Protein AF-X1E3G0-F1 (afdb_monomer_lite)

InterPro domains:
  IPR021144 Un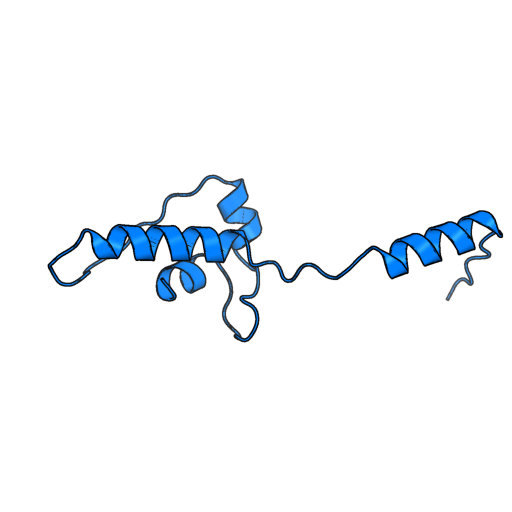characterised protein family UPF0597 [PTHR30501] (8-83)

Radius of gyration: 19.99 Å; chains: 1; bounding box: 34×23×63 Å

Foldseek 3Di:
DDDDDDDPVRVVVVVVCVVPDDDDQQCVLLQVLLVVLVVVVVVDPDDDDDDDDDDDPVSQVSQAAHDDPPDRDGGNVVSNVND

Secondary structure (DSSP, 8-state):
-------HHHHHHHHHHHHH-------HHHHHHHHHHHHHHTT--S----------HHHHHHHTTPBPTTSS-BHHHHHHHH-

Organism: NCBI:txid412755

Structure (mmCIF, N/CA/C/O backbone):
data_AF-X1E3G0-F1
#
_entry.id   AF-X1E3G0-F1
#
loop_
_atom_site.group_PDB
_atom_site.id
_atom_site.type_symbol
_atom_site.label_atom_id
_atom_site.label_alt_id
_atom_site.label_comp_id
_atom_site.label_asym_id
_atom_site.label_entity_id
_atom_site.label_seq_id
_atom_site.pdbx_PDB_ins_code
_atom_site.Cartn_x
_atom_site.Cartn_y
_atom_site.Cartn_z
_atom_site.occupancy
_atom_site.B_iso_or_equiv
_atom_site.auth_seq_id
_atom_site.auth_comp_id
_atom_site.auth_asym_id
_atom_site.auth_atom_id
_atom_site.pdbx_PDB_model_num
ATOM 1 N N . MET A 1 1 ? 5.493 -11.656 -36.853 1.00 44.06 1 MET A N 1
ATOM 2 C CA . MET A 1 1 ? 6.153 -10.632 -36.019 1.00 44.06 1 MET A CA 1
ATOM 3 C C . MET A 1 1 ? 6.801 -9.662 -36.978 1.00 44.06 1 MET A C 1
ATOM 5 O O . MET A 1 1 ? 7.621 -10.111 -37.765 1.00 44.06 1 MET A O 1
ATOM 9 N N . GLU A 1 2 ? 6.375 -8.401 -36.997 1.00 55.16 2 GLU A N 1
ATOM 10 C CA . GLU A 1 2 ? 7.083 -7.370 -37.763 1.00 55.16 2 GLU A CA 1
ATOM 11 C C . GLU A 1 2 ? 8.432 -7.104 -37.093 1.00 55.16 2 GLU A C 1
ATOM 13 O O . GLU A 1 2 ? 8.488 -6.755 -35.913 1.00 55.16 2 GLU A O 1
ATOM 18 N N . GLU A 1 3 ? 9.525 -7.296 -37.829 1.00 62.31 3 GLU A N 1
ATOM 19 C CA . GLU A 1 3 ? 10.817 -6.754 -37.422 1.00 62.31 3 GLU A CA 1
ATOM 20 C C . GLU A 1 3 ? 10.776 -5.238 -37.597 1.00 62.31 3 GLU A C 1
ATOM 22 O O . GLU A 1 3 ? 10.727 -4.709 -38.706 1.00 62.31 3 GLU A O 1
ATOM 27 N N . MET A 1 4 ? 10.786 -4.528 -36.474 1.00 71.75 4 MET A N 1
ATOM 28 C CA . MET A 1 4 ? 10.886 -3.079 -36.464 1.00 71.75 4 MET A CA 1
ATOM 29 C C . MET A 1 4 ? 12.334 -2.688 -36.799 1.00 71.75 4 MET A C 1
ATOM 31 O O . MET A 1 4 ? 13.236 -2.837 -35.970 1.00 71.75 4 MET A O 1
ATOM 35 N N . ILE A 1 5 ? 12.575 -2.214 -38.025 1.00 81.88 5 ILE A N 1
ATOM 36 C CA . ILE A 1 5 ? 13.893 -1.717 -38.441 1.00 81.88 5 ILE A CA 1
ATOM 37 C C . ILE A 1 5 ? 14.129 -0.362 -37.767 1.00 81.88 5 ILE A C 1
ATOM 39 O O . ILE A 1 5 ? 13.632 0.666 -38.216 1.00 81.88 5 ILE A O 1
ATOM 43 N N . LEU A 1 6 ? 14.882 -0.381 -36.666 1.00 84.69 6 LEU A N 1
ATOM 44 C CA . LEU A 1 6 ? 15.286 0.817 -35.930 1.00 84.69 6 LEU A CA 1
ATOM 45 C C . LEU A 1 6 ? 16.582 1.398 -36.506 1.00 84.69 6 LEU A C 1
ATOM 47 O O . LEU A 1 6 ? 17.566 0.670 -36.698 1.00 84.69 6 LEU A O 1
ATOM 51 N N . ASP A 1 7 ? 16.612 2.712 -36.718 1.00 92.88 7 ASP A N 1
ATOM 52 C CA . ASP A 1 7 ? 17.841 3.432 -37.043 1.00 92.88 7 ASP A CA 1
ATOM 53 C C . ASP A 1 7 ? 18.809 3.485 -35.842 1.00 92.88 7 ASP A C 1
ATOM 55 O O . ASP A 1 7 ? 18.485 3.100 -34.713 1.00 92.88 7 ASP A O 1
ATOM 59 N N . LYS A 1 8 ? 20.041 3.949 -36.085 1.00 93.56 8 LYS A N 1
ATOM 60 C CA . LYS A 1 8 ? 21.095 4.000 -35.061 1.00 93.56 8 LYS A CA 1
ATOM 61 C C . LYS A 1 8 ? 20.678 4.798 -33.816 1.00 93.56 8 LYS A C 1
ATOM 63 O O . LYS A 1 8 ? 20.910 4.331 -32.705 1.00 93.56 8 LYS A O 1
ATOM 68 N N . ARG A 1 9 ? 20.042 5.960 -33.987 1.00 94.50 9 ARG A N 1
ATOM 69 C CA . ARG A 1 9 ? 19.612 6.814 -32.867 1.00 94.50 9 ARG A CA 1
ATOM 70 C C . ARG A 1 9 ? 18.471 6.165 -32.099 1.00 94.50 9 ARG A C 1
ATOM 72 O O . ARG A 1 9 ? 18.444 6.219 -30.875 1.00 94.50 9 ARG A O 1
ATOM 79 N N . GLN A 1 10 ? 17.545 5.521 -32.804 1.00 95.75 10 GLN A N 1
ATOM 80 C CA . GLN A 1 10 ? 16.444 4.801 -32.174 1.00 95.75 10 GLN A CA 1
ATOM 81 C C . GLN A 1 10 ? 16.942 3.623 -31.322 1.00 95.75 10 GLN A C 1
ATOM 83 O O . GLN A 1 10 ? 16.416 3.396 -30.234 1.00 95.75 10 GLN A O 1
ATOM 88 N N . LYS A 1 11 ? 17.987 2.909 -31.768 1.00 95.19 11 LYS A N 1
ATOM 89 C CA . LYS A 1 11 ? 18.643 1.853 -30.976 1.00 95.19 11 LYS A CA 1
ATOM 90 C C . LYS A 1 11 ? 19.306 2.407 -29.713 1.00 95.19 11 LYS A C 1
ATOM 92 O O . LYS A 1 11 ? 19.060 1.878 -28.634 1.00 95.19 11 LYS A O 1
ATOM 97 N N . GLU A 1 12 ? 20.070 3.493 -29.837 1.00 95.81 12 GLU A N 1
ATOM 98 C CA . GLU A 1 12 ? 20.728 4.160 -28.702 1.00 95.81 12 GLU A CA 1
ATOM 99 C C . GLU A 1 12 ? 19.705 4.658 -27.662 1.00 95.81 12 GLU A C 1
ATOM 101 O O . GLU A 1 12 ? 19.856 4.412 -26.465 1.00 95.81 12 GLU A O 1
ATOM 106 N N . LEU A 1 13 ? 18.612 5.293 -28.102 1.00 95.56 13 LEU A N 1
ATOM 107 C CA . LEU A 1 13 ? 17.537 5.747 -27.210 1.00 95.56 13 LEU A CA 1
ATOM 108 C C . LEU A 1 13 ? 16.822 4.581 -26.520 1.00 95.56 13 LEU A C 1
ATOM 110 O O . LEU A 1 13 ? 16.516 4.661 -25.331 1.00 95.56 13 LEU A O 1
ATOM 114 N N . LEU A 1 14 ? 16.569 3.487 -27.241 1.00 93.75 14 LEU A N 1
ATOM 115 C CA . LEU A 1 14 ? 15.933 2.307 -26.665 1.00 93.75 14 LEU A CA 1
ATOM 116 C C . LEU A 1 14 ? 16.820 1.644 -25.603 1.00 93.75 14 LEU A C 1
ATOM 118 O O . LEU A 1 14 ? 16.305 1.202 -24.577 1.00 93.75 14 LEU A O 1
ATOM 122 N N . GLU A 1 15 ? 18.136 1.592 -25.816 1.00 94.62 15 GLU A N 1
ATOM 123 C CA . GLU A 1 15 ? 19.083 1.115 -24.802 1.00 94.62 15 GLU A CA 1
ATOM 124 C C . GLU A 1 15 ? 19.097 2.015 -23.566 1.00 94.62 15 GLU A C 1
ATOM 126 O O . GLU A 1 15 ? 19.021 1.508 -22.448 1.00 94.62 15 GLU A O 1
ATOM 131 N N . LEU A 1 16 ? 19.102 3.339 -23.742 1.00 94.94 16 LEU A N 1
ATOM 132 C CA . LEU A 1 16 ? 19.013 4.280 -22.622 1.00 94.94 16 LEU A CA 1
ATOM 133 C C . LEU A 1 16 ? 17.730 4.080 -21.804 1.00 94.94 16 LEU A C 1
ATOM 135 O O . LEU A 1 16 ? 17.787 4.027 -20.576 1.00 94.94 16 LEU A O 1
ATOM 139 N N . LEU A 1 17 ? 16.583 3.911 -22.468 1.00 94.06 17 LEU A N 1
ATOM 140 C CA . LEU A 1 17 ? 15.309 3.649 -21.795 1.00 94.06 17 LEU A CA 1
ATOM 141 C C . LEU A 1 17 ? 15.326 2.309 -21.056 1.00 94.06 17 LEU A C 1
ATOM 143 O O . LEU A 1 17 ? 14.918 2.249 -19.901 1.00 94.06 17 LEU A O 1
ATOM 147 N N . ARG A 1 18 ? 15.839 1.241 -21.676 1.00 91.25 18 ARG A N 1
ATOM 148 C CA . ARG A 1 18 ? 15.964 -0.075 -21.024 1.00 91.25 18 ARG A CA 1
ATOM 149 C C . ARG A 1 18 ? 16.873 -0.032 -19.798 1.00 91.25 18 ARG A C 1
ATOM 151 O O . ARG A 1 18 ? 16.575 -0.689 -18.808 1.00 91.25 18 ARG A O 1
ATOM 158 N N . ASN A 1 19 ? 17.943 0.758 -19.853 1.00 92.81 19 ASN A N 1
ATOM 159 C CA . ASN A 1 19 ? 18.870 0.925 -18.736 1.00 92.81 19 ASN A CA 1
ATOM 160 C C . ASN A 1 19 ? 18.284 1.799 -17.613 1.00 92.81 19 ASN A C 1
ATOM 162 O O . ASN A 1 19 ? 18.609 1.595 -16.443 1.00 92.81 19 ASN A O 1
ATOM 166 N N . GLY A 1 20 ? 17.434 2.773 -17.957 1.00 91.06 20 GLY A N 1
ATOM 167 C CA . GLY A 1 20 ? 16.871 3.740 -17.011 1.00 91.06 20 GLY A CA 1
ATOM 168 C C . GLY A 1 20 ? 15.516 3.358 -16.409 1.00 91.06 20 GLY A C 1
ATOM 169 O O . GLY A 1 20 ? 15.176 3.835 -15.327 1.00 91.06 20 GLY A O 1
ATOM 170 N N . ILE A 1 21 ? 14.732 2.509 -17.075 1.00 91.94 21 ILE A N 1
ATOM 171 C CA . ILE A 1 21 ? 13.376 2.154 -16.646 1.00 91.94 21 ILE A CA 1
ATOM 172 C C . ILE A 1 21 ? 13.412 0.861 -15.837 1.00 91.94 21 ILE A C 1
ATOM 174 O O . ILE A 1 21 ? 13.756 -0.207 -16.340 1.00 91.94 21 ILE A O 1
ATOM 178 N N . LYS A 1 22 ? 12.979 0.948 -14.580 1.00 84.38 22 LYS A N 1
ATOM 179 C CA . LYS A 1 22 ? 12.709 -0.213 -13.728 1.00 84.38 22 LYS A CA 1
ATOM 180 C C . LYS A 1 22 ? 11.201 -0.357 -13.528 1.00 84.38 22 LYS A C 1
ATOM 182 O O . LYS A 1 22 ? 10.525 0.665 -13.395 1.00 84.38 22 LYS A O 1
ATOM 187 N N . PRO A 1 23 ? 10.661 -1.588 -13.476 1.00 80.75 23 PRO A N 1
ATOM 188 C CA . PRO A 1 23 ? 9.275 -1.801 -13.090 1.00 80.75 23 PRO A CA 1
ATOM 189 C C . PRO A 1 23 ? 9.005 -1.166 -11.727 1.00 80.75 23 PRO A C 1
ATOM 191 O O . PRO A 1 23 ? 9.719 -1.432 -10.757 1.00 80.75 23 PRO A O 1
ATOM 194 N N . ALA A 1 24 ? 7.980 -0.322 -11.659 1.00 81.00 24 ALA A N 1
ATOM 195 C CA . ALA A 1 24 ? 7.505 0.174 -10.383 1.00 81.00 24 ALA A CA 1
ATOM 196 C C . ALA A 1 24 ? 6.896 -0.993 -9.602 1.00 81.00 24 ALA A C 1
ATOM 198 O O . ALA A 1 24 ? 6.107 -1.771 -10.137 1.00 81.00 24 ALA A O 1
ATOM 199 N N . THR A 1 25 ? 7.250 -1.101 -8.327 1.00 78.69 25 THR A N 1
ATOM 200 C CA . THR A 1 25 ? 6.659 -2.087 -7.418 1.00 78.69 25 THR A CA 1
ATOM 201 C C . THR A 1 25 ? 5.217 -1.746 -7.061 1.00 78.69 25 THR A C 1
ATOM 203 O O . THR A 1 25 ? 4.465 -2.641 -6.697 1.00 78.69 25 THR A O 1
ATOM 206 N N . GLY A 1 26 ? 4.831 -0.471 -7.192 1.00 75.19 26 GLY A N 1
ATOM 207 C CA . GLY A 1 26 ? 3.473 -0.010 -6.942 1.00 75.19 26 GLY A CA 1
ATOM 208 C C . GLY A 1 26 ? 3.074 -0.213 -5.481 1.00 75.19 26 GLY A C 1
ATOM 209 O O . GLY A 1 26 ? 2.235 -1.038 -5.161 1.00 75.19 26 GLY A O 1
ATOM 210 N N . CYS A 1 27 ? 3.709 0.505 -4.563 1.00 86.44 27 CYS A N 1
ATOM 211 C CA . CYS A 1 27 ? 3.414 0.361 -3.136 1.00 86.44 27 CYS A CA 1
ATOM 212 C C . CYS A 1 27 ? 3.186 1.688 -2.422 1.00 86.44 27 CYS A C 1
ATOM 214 O O . CYS A 1 27 ? 2.940 1.689 -1.223 1.00 86.44 27 CYS A O 1
ATOM 216 N N . THR A 1 28 ? 3.229 2.805 -3.144 1.00 92.56 28 THR A N 1
ATOM 217 C CA . THR A 1 28 ? 3.149 4.141 -2.559 1.00 92.56 28 THR A CA 1
ATOM 218 C C . THR A 1 28 ? 1.827 4.358 -1.830 1.00 92.56 28 THR A C 1
ATOM 220 O O . THR A 1 28 ? 1.832 4.694 -0.649 1.00 92.56 28 THR A O 1
ATOM 223 N N . GLU A 1 29 ? 0.697 4.122 -2.495 1.00 95.88 29 GLU A N 1
ATOM 224 C CA . GLU A 1 29 ? -0.623 4.384 -1.926 1.00 95.88 29 GLU A CA 1
ATOM 225 C C . GLU A 1 29 ? -0.970 3.449 -0.751 1.00 95.88 29 GLU A C 1
ATOM 227 O O . GLU A 1 29 ? -1.358 3.965 0.299 1.00 95.88 29 GLU A O 1
ATOM 232 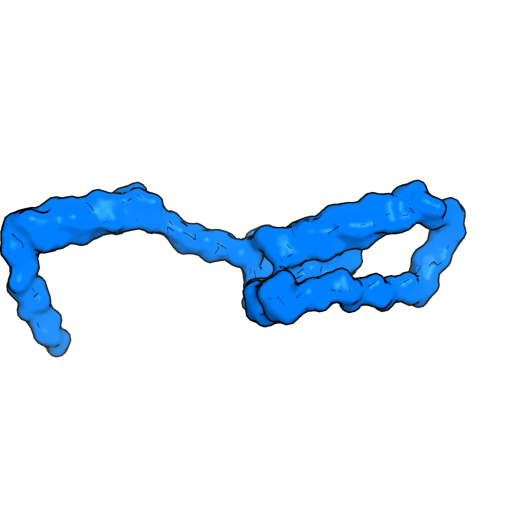N N . PRO A 1 30 ? -0.780 2.112 -0.825 1.00 95.12 30 PRO A N 1
ATOM 233 C CA . PRO A 1 30 ? -0.998 1.253 0.338 1.00 95.12 30 PRO A CA 1
ATOM 234 C C . PRO A 1 30 ? -0.076 1.578 1.516 1.00 95.12 30 PRO A C 1
ATOM 236 O O . PRO A 1 30 ? -0.529 1.515 2.654 1.00 95.12 30 PRO A O 1
ATOM 239 N N . ILE A 1 31 ? 1.190 1.948 1.269 1.00 94.06 31 ILE A N 1
ATOM 240 C CA . ILE A 1 31 ? 2.123 2.340 2.339 1.00 94.06 31 ILE A CA 1
ATOM 241 C C . ILE A 1 31 ? 1.680 3.650 2.993 1.00 94.06 31 ILE A C 1
ATOM 243 O O . ILE A 1 31 ? 1.759 3.769 4.212 1.00 94.06 31 ILE A O 1
ATOM 247 N N . ALA A 1 32 ? 1.186 4.618 2.218 1.00 95.50 32 ALA A N 1
ATOM 248 C CA . A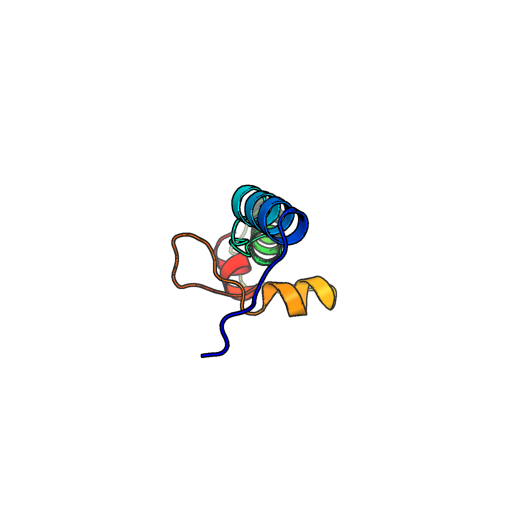LA A 1 32 ? 0.659 5.862 2.771 1.00 95.50 32 ALA A CA 1
ATOM 249 C C . ALA A 1 32 ? -0.526 5.601 3.717 1.00 95.50 32 ALA A C 1
ATOM 251 O O . ALA A 1 32 ? -0.576 6.168 4.807 1.00 95.50 32 ALA A O 1
ATOM 252 N N . VAL A 1 33 ? -1.439 4.700 3.333 1.00 96.75 33 VAL A N 1
ATOM 253 C CA . VAL A 1 33 ? -2.557 4.285 4.194 1.00 96.75 33 VAL A CA 1
ATOM 254 C C . VAL A 1 33 ? -2.060 3.542 5.435 1.00 96.75 33 VAL A C 1
ATOM 256 O O . VAL A 1 33 ? -2.465 3.902 6.535 1.00 96.75 33 VAL A O 1
ATOM 259 N N . ALA A 1 34 ? -1.148 2.576 5.287 1.00 96.06 34 ALA A N 1
ATOM 260 C CA . ALA A 1 34 ? -0.562 1.845 6.416 1.00 96.06 34 ALA A CA 1
ATOM 261 C C . ALA A 1 34 ? 0.087 2.794 7.434 1.00 96.06 34 ALA A C 1
ATOM 263 O O . ALA A 1 34 ? -0.127 2.691 8.636 1.00 96.06 34 ALA A O 1
ATOM 264 N N . TYR A 1 35 ? 0.852 3.772 6.948 1.00 96.88 35 TYR A N 1
ATOM 265 C CA . TYR A 1 35 ? 1.505 4.754 7.806 1.00 96.88 35 TYR A CA 1
ATOM 266 C C . TYR A 1 35 ? 0.497 5.632 8.558 1.00 96.88 35 TYR A C 1
ATOM 268 O O . TYR A 1 35 ? 0.667 5.887 9.751 1.00 96.88 35 TYR A O 1
ATOM 276 N N . ALA A 1 36 ? -0.571 6.070 7.886 1.00 97.00 36 ALA A N 1
ATOM 277 C CA . ALA A 1 36 ? -1.617 6.872 8.510 1.00 97.00 36 ALA A CA 1
ATOM 278 C C . ALA A 1 36 ? -2.356 6.097 9.612 1.00 97.00 36 ALA A C 1
ATOM 280 O O . ALA A 1 36 ? -2.597 6.643 10.689 1.00 97.00 36 ALA A O 1
ATOM 281 N N . VAL A 1 37 ? -2.683 4.827 9.364 1.00 96.88 37 VAL A N 1
ATOM 282 C CA . VAL A 1 37 ? -3.399 3.983 10.326 1.00 96.88 37 VAL A CA 1
ATOM 283 C C . VAL A 1 37 ? -2.503 3.622 11.517 1.00 96.88 37 VAL A C 1
ATOM 285 O O . VAL A 1 37 ? -2.942 3.799 12.654 1.00 96.88 37 VAL A O 1
ATOM 288 N N . ALA A 1 38 ? -1.231 3.273 11.293 1.00 96.75 38 ALA A N 1
ATOM 289 C CA . ALA A 1 38 ? -0.260 3.055 12.368 1.00 96.75 38 ALA A CA 1
ATOM 290 C C . ALA A 1 38 ? -0.118 4.295 13.267 1.00 96.75 38 ALA A C 1
ATOM 292 O O . ALA A 1 38 ? -0.195 4.199 14.492 1.00 96.75 38 ALA A O 1
ATOM 293 N N . THR A 1 39 ? 0.001 5.476 12.655 1.00 96.81 39 THR A N 1
ATOM 294 C CA . THR A 1 39 ? 0.099 6.753 13.381 1.00 96.81 39 THR A CA 1
ATOM 295 C C . THR A 1 39 ? -1.164 7.041 14.196 1.00 96.81 39 THR A C 1
ATOM 297 O O . THR A 1 39 ? -1.086 7.471 15.346 1.00 96.81 39 THR A O 1
ATOM 300 N N . ALA A 1 40 ? -2.349 6.797 13.627 1.00 95.25 40 ALA A N 1
ATOM 301 C CA . ALA A 1 40 ? -3.615 6.989 14.331 1.00 95.25 40 ALA A CA 1
ATOM 302 C C . ALA A 1 40 ? -3.766 6.012 15.507 1.00 95.25 40 ALA A C 1
ATOM 304 O O . ALA A 1 40 ? -4.220 6.404 16.581 1.00 95.25 40 ALA A O 1
ATOM 305 N N . LYS A 1 41 ? -3.341 4.758 15.326 1.00 95.00 41 LYS A N 1
ATOM 306 C CA . LYS A 1 41 ? -3.367 3.717 16.356 1.00 95.00 41 LYS A CA 1
ATOM 307 C C . LYS A 1 41 ? -2.514 4.078 17.571 1.00 95.00 41 LYS A C 1
ATOM 309 O O . LYS A 1 41 ? -2.936 3.797 18.686 1.00 95.00 41 LYS A O 1
ATOM 314 N N . GLU A 1 42 ? -1.375 4.748 17.386 1.00 95.38 42 GLU A N 1
ATOM 315 C CA . GLU A 1 42 ? -0.536 5.239 18.495 1.00 95.38 42 GLU A CA 1
ATOM 316 C C . GLU A 1 42 ? -1.254 6.250 19.406 1.00 95.38 42 GLU A C 1
ATOM 318 O O . GLU A 1 42 ? -0.860 6.426 20.557 1.00 95.38 42 GLU A O 1
ATOM 323 N N . GLN A 1 43 ? -2.313 6.907 18.922 1.00 95.31 43 GLN A N 1
ATOM 324 C CA . GLN A 1 43 ? -3.102 7.860 19.712 1.00 95.31 43 GLN A CA 1
ATOM 325 C C . GLN A 1 43 ? -4.221 7.188 20.526 1.00 95.31 43 GLN A C 1
ATOM 327 O O . GLN A 1 43 ? -4.902 7.854 21.308 1.00 95.31 43 GLN A O 1
ATOM 332 N N . ILE A 1 44 ? -4.445 5.884 20.338 1.00 93.88 44 ILE A N 1
ATOM 333 C CA . ILE A 1 44 ? -5.523 5.129 20.975 1.00 93.88 44 ILE A CA 1
ATOM 334 C C . ILE A 1 44 ? -4.92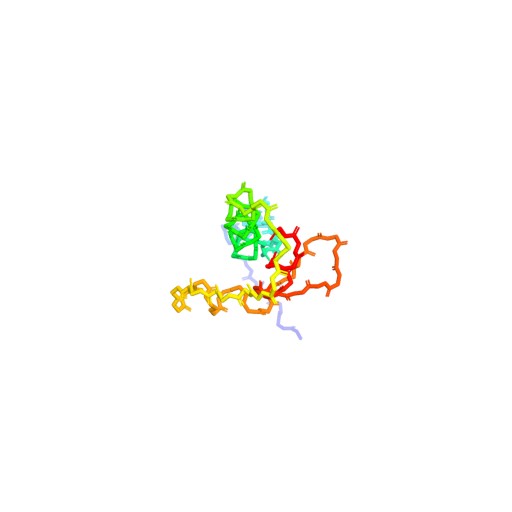1 4.261 22.086 1.00 93.88 44 ILE A C 1
ATOM 336 O O . ILE A 1 44 ? -4.086 3.400 21.835 1.00 93.88 44 ILE A O 1
ATOM 340 N N . ASN A 1 45 ? -5.373 4.469 23.325 1.00 92.31 45 ASN A N 1
ATOM 341 C CA . ASN A 1 45 ? -4.937 3.675 24.485 1.00 92.31 45 ASN A CA 1
ATOM 342 C C . ASN A 1 45 ? -5.793 2.418 24.724 1.00 92.31 45 ASN A C 1
ATOM 344 O O . ASN A 1 45 ? -5.423 1.564 25.526 1.00 92.31 45 ASN A O 1
ATOM 348 N N . ASP A 1 46 ? -6.940 2.333 24.052 1.00 92.81 46 ASP A N 1
ATOM 349 C CA . ASP A 1 46 ? -7.905 1.237 24.135 1.00 92.81 46 ASP A CA 1
ATOM 350 C C . ASP A 1 46 ? -7.855 0.334 22.890 1.00 92.81 46 ASP A C 1
ATOM 352 O O . ASP A 1 46 ? -7.141 0.582 21.918 1.00 92.81 46 ASP A O 1
ATOM 356 N N . GLU A 1 47 ? -8.641 -0.738 22.906 1.00 92.25 47 GLU A N 1
ATOM 357 C CA . GLU A 1 47 ? -8.772 -1.640 21.764 1.00 92.25 47 GLU A CA 1
ATOM 358 C C . GLU A 1 47 ? -9.410 -0.946 20.541 1.00 92.25 47 GLU A C 1
ATOM 360 O O . GLU A 1 47 ? -10.489 -0.347 20.622 1.00 92.25 47 GLU A O 1
ATOM 365 N N . LEU A 1 48 ? -8.766 -1.077 19.375 1.00 91.00 48 LEU A N 1
ATOM 366 C CA . LEU A 1 48 ? -9.293 -0.604 18.094 1.00 91.00 48 LEU A CA 1
ATOM 367 C C . LEU A 1 48 ? -10.490 -1.466 17.656 1.00 91.00 48 LEU A C 1
ATOM 369 O O . LEU A 1 48 ? -10.326 -2.636 17.323 1.00 91.00 48 LEU A O 1
ATOM 373 N N . LYS A 1 49 ? -11.689 -0.874 17.599 1.00 93.44 49 LYS A N 1
ATOM 374 C CA . LYS A 1 49 ? -12.930 -1.584 17.223 1.00 93.44 49 LYS A CA 1
ATOM 375 C C . LYS A 1 49 ? -13.290 -1.483 15.743 1.00 93.44 49 LYS A C 1
ATOM 377 O O . LYS A 1 49 ? -13.912 -2.387 15.194 1.00 93.44 49 LYS A O 1
ATOM 382 N N . SER A 1 50 ? -12.952 -0.367 15.108 1.00 94.19 50 SER A N 1
ATOM 383 C CA . SER A 1 50 ? -13.310 -0.080 13.719 1.00 94.19 50 SER A CA 1
ATOM 384 C C . SER A 1 50 ? -12.371 0.956 13.122 1.00 94.19 50 SER A C 1
ATOM 386 O O . SER A 1 50 ? -11.851 1.806 13.843 1.00 94.19 50 SER A O 1
ATOM 388 N N . LEU A 1 51 ? -12.222 0.918 11.800 1.00 93.75 51 LEU A N 1
ATOM 389 C CA . LEU A 1 51 ? -11.418 1.855 11.031 1.00 93.75 51 LEU A CA 1
ATOM 390 C C . LEU A 1 51 ? -12.221 2.351 9.824 1.00 93.75 51 LEU A C 1
ATOM 392 O O . LEU A 1 51 ? -12.814 1.550 9.103 1.00 93.75 51 LEU A O 1
ATOM 396 N N . GLU A 1 52 ? -12.195 3.660 9.585 1.00 95.88 52 GLU A N 1
ATOM 397 C CA . GLU A 1 52 ? -12.678 4.283 8.353 1.00 95.88 52 GLU A CA 1
ATOM 398 C C . GLU A 1 52 ? -11.505 4.998 7.682 1.00 95.88 52 GLU A C 1
ATOM 400 O O . GLU A 1 52 ? -10.778 5.752 8.328 1.00 95.88 52 GLU A O 1
ATOM 405 N N . ILE A 1 53 ? -11.313 4.752 6.387 1.00 95.25 53 ILE A N 1
ATOM 406 C CA . ILE A 1 53 ? -10.251 5.380 5.601 1.00 95.25 53 ILE A CA 1
ATOM 407 C C . ILE A 1 53 ? -10.886 6.255 4.537 1.00 95.25 53 ILE A C 1
ATOM 409 O O . ILE A 1 53 ? -11.613 5.771 3.669 1.00 95.25 53 ILE A O 1
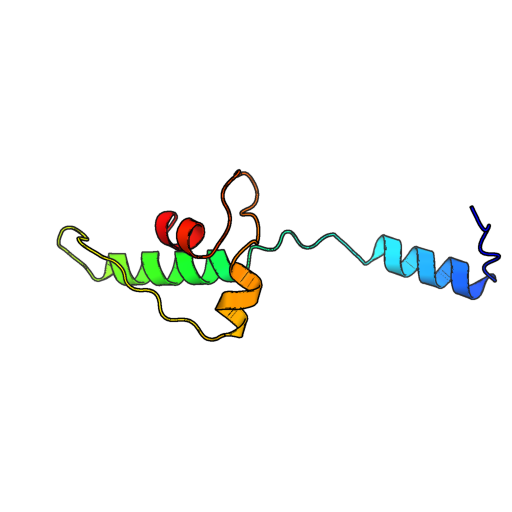ATOM 413 N N . GLN A 1 54 ? -10.551 7.539 4.585 1.00 96.44 54 GLN A N 1
ATOM 414 C CA . GLN A 1 54 ? -10.929 8.515 3.577 1.00 96.44 54 GLN A CA 1
ATOM 415 C C . GLN A 1 54 ? -9.685 8.951 2.817 1.00 96.44 54 GLN A C 1
ATOM 417 O O . GLN A 1 54 ? -8.677 9.347 3.399 1.00 96.44 54 GLN A O 1
ATOM 422 N N . VAL A 1 55 ? -9.761 8.848 1.498 1.00 96.25 55 VAL A N 1
ATOM 423 C CA . VAL A 1 55 ? -8.680 9.186 0.578 1.00 96.25 55 VAL A CA 1
ATOM 424 C C . VAL A 1 55 ? -9.258 9.933 -0.613 1.00 96.25 55 VAL A C 1
ATOM 426 O O . VAL A 1 55 ? -10.447 9.812 -0.914 1.00 96.25 55 VAL A O 1
ATOM 429 N N . ASP A 1 56 ? -8.426 10.690 -1.318 1.00 97.38 56 ASP A N 1
ATOM 430 C CA . ASP A 1 56 ? -8.856 11.308 -2.564 1.00 97.38 56 ASP A CA 1
ATOM 431 C C . ASP A 1 56 ? -8.973 10.264 -3.700 1.00 97.38 56 ASP A C 1
ATOM 433 O O . ASP A 1 56 ? -8.408 9.164 -3.619 1.00 97.38 56 ASP A O 1
ATOM 437 N N . PRO A 1 57 ? -9.679 10.592 -4.799 1.00 97.12 57 PRO A N 1
ATOM 438 C CA . PRO A 1 57 ? -9.880 9.664 -5.910 1.00 97.12 57 PRO A CA 1
ATOM 439 C C . PRO A 1 57 ? -8.590 9.121 -6.543 1.00 97.12 57 PRO A C 1
ATOM 441 O O . PRO A 1 57 ? -8.614 8.033 -7.121 1.00 97.12 57 PRO A O 1
ATOM 444 N N . ASN A 1 58 ? -7.465 9.843 -6.468 1.00 94.62 58 ASN A N 1
ATOM 445 C CA . ASN A 1 58 ? -6.198 9.380 -7.033 1.00 94.62 58 ASN A CA 1
ATOM 446 C C . ASN A 1 58 ? -5.537 8.330 -6.149 1.00 94.62 58 ASN A C 1
ATOM 448 O O . ASN A 1 58 ? -5.134 7.294 -6.672 1.00 94.62 58 ASN A O 1
ATOM 452 N N . ILE A 1 59 ? -5.486 8.548 -4.832 1.00 95.19 59 ILE A N 1
ATOM 453 C CA . ILE A 1 59 ? -5.020 7.516 -3.896 1.00 95.19 59 ILE A CA 1
ATOM 454 C C . ILE A 1 59 ? -5.900 6.267 -4.035 1.00 95.19 59 ILE A C 1
ATOM 456 O O . ILE A 1 59 ? -5.379 5.155 -4.125 1.00 95.19 59 ILE A O 1
ATOM 460 N N . TYR A 1 60 ? -7.224 6.447 -4.135 1.00 95.50 60 TYR A N 1
ATOM 461 C CA . TYR A 1 60 ? -8.152 5.335 -4.330 1.00 95.50 60 TYR A CA 1
ATOM 462 C C . TYR A 1 60 ? -7.836 4.536 -5.598 1.00 95.50 60 TYR A C 1
ATOM 464 O O . TYR A 1 60 ? -7.538 3.345 -5.520 1.00 95.50 60 TYR A O 1
ATOM 472 N N . LYS A 1 61 ? -7.857 5.178 -6.774 1.00 94.44 61 LYS A N 1
ATOM 473 C CA . LYS A 1 61 ? -7.704 4.473 -8.057 1.00 94.44 61 LYS A CA 1
ATOM 474 C C . LYS A 1 61 ? -6.311 3.848 -8.226 1.00 94.44 61 LYS A C 1
ATOM 476 O O . LYS A 1 61 ? -6.207 2.762 -8.789 1.00 94.44 61 LYS A O 1
ATOM 481 N N . ASN A 1 62 ? -5.257 4.517 -7.746 1.00 93.44 62 ASN A N 1
ATOM 482 C CA . ASN A 1 62 ? -3.880 4.050 -7.904 1.00 93.44 62 ASN A CA 1
ATOM 483 C C . ASN A 1 62 ? -3.555 2.931 -6.910 1.00 93.44 62 ASN A C 1
ATOM 485 O O . ASN A 1 62 ? -2.837 1.992 -7.247 1.00 93.44 62 ASN A O 1
ATOM 489 N N . GLY A 1 63 ? -4.104 3.013 -5.697 1.00 93.50 63 GLY A N 1
ATOM 490 C CA . GLY A 1 63 ? -3.837 2.053 -4.640 1.00 93.50 63 GLY A CA 1
ATOM 491 C C . GLY A 1 63 ? -4.717 0.811 -4.664 1.00 93.50 63 GLY A C 1
ATOM 492 O O . GLY A 1 63 ? -4.334 -0.172 -4.046 1.00 93.50 63 GLY A O 1
ATOM 493 N N . LEU A 1 64 ? -5.860 0.810 -5.364 1.00 91.62 64 LEU A N 1
ATOM 494 C CA . LEU A 1 64 ? -6.887 -0.242 -5.261 1.00 91.62 64 LEU A CA 1
ATOM 495 C C . LEU A 1 64 ? -6.392 -1.665 -5.568 1.00 91.62 64 LEU A C 1
ATOM 497 O O . LEU A 1 64 ? -6.767 -2.600 -4.868 1.00 91.62 64 LEU A O 1
ATOM 501 N N . MET A 1 65 ? -5.579 -1.843 -6.613 1.00 90.44 65 MET A N 1
ATOM 502 C CA . MET A 1 65 ? -5.152 -3.170 -7.104 1.00 90.44 65 MET A CA 1
ATOM 503 C C . MET A 1 65 ? -3.640 -3.372 -7.067 1.00 90.44 65 MET A C 1
ATOM 505 O O . MET A 1 65 ? -3.105 -4.331 -7.633 1.00 90.44 65 MET A O 1
ATOM 509 N N . VAL A 1 66 ? -2.939 -2.454 -6.416 1.00 91.94 66 VAL A N 1
ATOM 510 C CA . VAL A 1 66 ? -1.488 -2.450 -6.404 1.00 91.94 66 VAL A CA 1
ATOM 511 C C . VAL A 1 66 ? -0.972 -3.451 -5.370 1.00 91.94 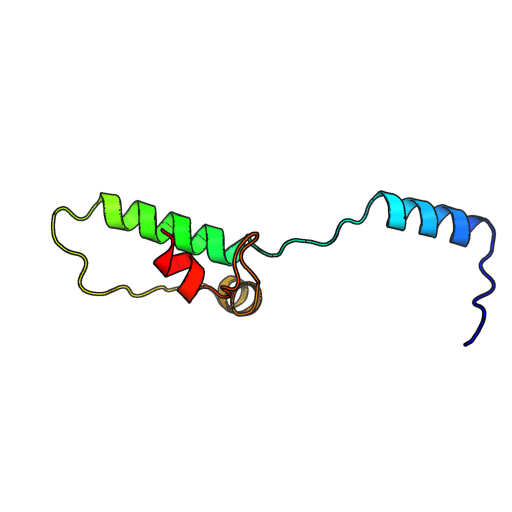66 VAL A C 1
ATOM 513 O O . VAL A 1 66 ? -1.583 -3.636 -4.318 1.00 91.94 66 VAL A O 1
ATOM 516 N N . THR A 1 67 ? 0.089 -4.181 -5.716 1.00 91.00 67 THR A N 1
ATOM 517 C CA . THR A 1 67 ? 0.565 -5.324 -4.922 1.00 91.00 67 THR A CA 1
ATOM 518 C C . THR A 1 67 ? 1.606 -4.877 -3.916 1.00 91.00 67 THR A C 1
ATOM 520 O O . THR A 1 67 ? 2.537 -4.162 -4.269 1.00 91.00 67 THR A O 1
ATOM 523 N N . ILE A 1 68 ? 1.485 -5.343 -2.674 1.00 91.00 68 ILE A N 1
ATOM 524 C CA . ILE A 1 68 ? 2.458 -5.026 -1.633 1.00 91.00 68 ILE A CA 1
ATOM 525 C C . ILE A 1 68 ? 3.679 -5.949 -1.797 1.00 91.00 68 ILE A C 1
ATOM 527 O O . ILE A 1 68 ? 3.524 -7.175 -1.728 1.00 91.00 68 ILE A O 1
ATOM 531 N N . PRO A 1 69 ? 4.891 -5.401 -2.021 1.00 89.19 69 PRO A N 1
ATOM 532 C CA . PRO A 1 69 ? 6.095 -6.187 -2.269 1.00 89.19 69 PRO A CA 1
ATOM 533 C C . PRO A 1 69 ? 6.363 -7.213 -1.173 1.00 89.19 69 PRO A C 1
ATOM 535 O O . PRO A 1 69 ? 6.273 -6.910 0.012 1.00 89.19 69 PRO A O 1
ATOM 538 N N . GLY A 1 70 ? 6.709 -8.435 -1.578 1.00 87.44 70 GLY A N 1
ATOM 539 C CA . GLY A 1 70 ? 6.955 -9.537 -0.644 1.00 87.44 70 GLY A CA 1
ATOM 540 C C . GLY A 1 70 ? 5.690 -10.209 -0.099 1.00 87.44 70 GLY A C 1
ATOM 541 O O . GLY A 1 70 ? 5.809 -11.138 0.695 1.00 87.44 70 GLY A O 1
ATOM 542 N N . THR A 1 71 ? 4.493 -9.803 -0.539 1.00 89.25 71 THR A N 1
ATOM 543 C CA . THR A 1 71 ? 3.214 -10.397 -0.115 1.00 89.25 71 THR A CA 1
ATOM 544 C C . THR A 1 71 ? 2.336 -10.775 -1.315 1.00 89.25 71 THR A C 1
ATOM 546 O O . THR A 1 71 ? 2.640 -10.437 -2.461 1.00 89.25 71 THR A O 1
ATOM 549 N N . LYS A 1 72 ? 1.228 -11.480 -1.055 1.00 91.00 72 LYS A N 1
ATOM 550 C CA . LYS A 1 72 ? 0.150 -11.697 -2.039 1.00 91.00 72 LYS A CA 1
ATOM 551 C C . LYS A 1 72 ? -0.967 -10.654 -1.927 1.00 91.00 72 LYS A C 1
ATOM 553 O O . LYS A 1 72 ? -1.901 -10.684 -2.727 1.00 91.00 72 LYS A O 1
ATOM 558 N N . GLU A 1 73 ? -0.854 -9.752 -0.958 1.00 93.31 73 GLU A N 1
ATOM 559 C CA . GLU A 1 73 ? -1.882 -8.785 -0.618 1.00 93.31 73 GLU A CA 1
ATOM 560 C C . GLU A 1 73 ? -1.832 -7.570 -1.539 1.00 93.31 73 GLU A C 1
ATOM 562 O O . GLU A 1 73 ? -0.783 -7.189 -2.078 1.00 93.31 73 GLU A O 1
ATOM 567 N N . LYS A 1 74 ? -3.001 -6.964 -1.737 1.00 94.12 74 LYS A N 1
ATOM 568 C CA . LYS A 1 74 ? -3.181 -5.825 -2.632 1.00 94.12 74 LYS A CA 1
ATOM 569 C C . LYS A 1 74 ? -4.160 -4.832 -2.042 1.00 94.12 74 LYS A C 1
ATOM 571 O O . LYS A 1 74 ? -5.051 -5.201 -1.279 1.00 94.12 74 LYS A O 1
ATOM 576 N N . GLY A 1 75 ? -4.053 -3.592 -2.488 1.00 94.88 75 GLY A N 1
ATOM 577 C CA . GLY A 1 75 ? -5.077 -2.609 -2.189 1.00 94.88 75 GLY A CA 1
ATOM 578 C C . GLY A 1 75 ? -4.824 -1.797 -0.929 1.00 94.88 75 GLY A C 1
ATOM 579 O O . GLY A 1 75 ? -3.976 -2.109 -0.092 1.00 94.88 75 GLY A O 1
ATOM 580 N N . LEU A 1 76 ? -5.642 -0.758 -0.777 1.00 96.00 76 LEU A N 1
ATOM 581 C CA . LEU A 1 76 ? -5.626 0.113 0.395 1.00 96.00 76 LEU A CA 1
ATOM 582 C C . LEU A 1 76 ? -6.052 -0.620 1.671 1.00 96.00 76 LEU A C 1
ATOM 584 O O . LEU A 1 76 ? -5.509 -0.340 2.730 1.00 96.00 76 LEU A O 1
ATOM 588 N N . ALA A 1 77 ? -6.976 -1.582 1.569 1.00 95.00 77 ALA A N 1
ATOM 589 C CA . ALA A 1 77 ? -7.421 -2.381 2.712 1.00 95.00 77 ALA A CA 1
ATOM 590 C C . ALA A 1 77 ? -6.291 -3.253 3.284 1.00 95.00 77 ALA A C 1
ATOM 592 O O . ALA A 1 77 ? -6.141 -3.343 4.497 1.00 95.00 77 ALA A O 1
ATOM 593 N N . ALA A 1 78 ? -5.459 -3.844 2.421 1.00 94.94 78 ALA A N 1
ATOM 594 C CA . ALA A 1 78 ? -4.269 -4.561 2.866 1.00 94.94 78 ALA A CA 1
ATOM 595 C C . ALA A 1 78 ? -3.253 -3.619 3.524 1.00 94.94 78 ALA A C 1
ATOM 597 O O . ALA A 1 78 ? -2.707 -3.954 4.569 1.00 94.94 78 ALA A O 1
ATOM 598 N N . GLY A 1 79 ? -3.039 -2.428 2.949 1.00 95.19 79 GLY A N 1
ATOM 599 C CA . GLY A 1 79 ? -2.210 -1.390 3.570 1.00 95.19 79 GLY A CA 1
ATOM 600 C C . GLY A 1 79 ? -2.707 -1.027 4.972 1.00 95.19 79 GLY A C 1
ATOM 601 O O . GLY A 1 79 ? -1.945 -1.072 5.926 1.00 95.19 79 GLY A O 1
ATOM 602 N N . ALA A 1 80 ? -4.007 -0.776 5.107 1.00 95.62 80 ALA A N 1
ATOM 603 C CA . ALA A 1 80 ? -4.665 -0.456 6.371 1.00 95.62 80 ALA A CA 1
ATOM 604 C C . ALA A 1 80 ? -4.560 -1.548 7.440 1.00 95.62 80 ALA A C 1
ATOM 606 O O . ALA A 1 80 ? -4.555 -1.256 8.625 1.00 95.62 80 ALA A O 1
ATOM 607 N N . ALA A 1 81 ? -4.537 -2.816 7.033 1.00 94.00 81 ALA A N 1
ATOM 608 C CA . ALA A 1 81 ? -4.382 -3.927 7.965 1.00 94.00 81 ALA A CA 1
ATOM 609 C C . ALA A 1 81 ? -2.926 -4.099 8.435 1.00 94.00 81 ALA A C 1
ATOM 611 O O . ALA A 1 81 ? -2.691 -4.687 9.490 1.00 94.00 81 ALA A O 1
ATOM 612 N N . LEU A 1 82 ? -1.955 -3.631 7.642 1.00 92.81 82 LEU A N 1
ATOM 613 C CA . LEU A 1 82 ? -0.522 -3.785 7.906 1.00 92.81 82 LEU A CA 1
ATOM 614 C C . LEU A 1 82 ? 0.070 -2.703 8.811 1.00 92.81 82 LEU A C 1
ATOM 616 O O . LEU A 1 82 ? 1.158 -2.922 9.347 1.00 92.81 82 LEU A O 1
ATOM 620 N N . GLY A 1 83 ? -0.598 -1.562 8.971 1.00 82.81 83 GLY A N 1
ATOM 621 C CA . GLY A 1 83 ? -0.178 -0.507 9.892 1.00 82.81 83 GLY A CA 1
ATOM 622 C C . GLY A 1 83 ? -1.363 -0.024 10.680 1.00 82.81 83 GLY A C 1
ATOM 623 O O . GLY A 1 83 ? -2.313 0.356 9.986 1.00 82.81 83 GLY A O 1
#

pLDDT: mean 91.03, std 8.87, range [44.06, 97.38]

Sequence (83 aa):
MEEMILDKRQKELLELLRNGIKPATGCTEPIAVAYAVATAKEQINDELKSLEIQVDPNIYKNGLMVTIPGTKEKGLAAGAALG